Protein AF-A0A5M8SEX1-F1 (afdb_monomer_lite)

Secondary structure (DSSP, 8-state):
------------------------------HHHHHHHHHH--SHHHHHHHHHHHHHHHHHHHHHHHHHHHHHHHHHHS---TTPPSSPHHHHHHHHHHHHHHHHHHHHHHHHHHHHHHHHHHHHHHHT-

Foldseek 3Di:
DDDDDDDDPPDPDPPPDPPPPPPPVLPPDDPVRLVVLVVPPQALVSLQNQLVVLVVLLVVLQVQLVVLVVVLVVQVPDPDDPPDDDDDPNVVSVVSSVVSNVSSVVSNVSSVVSNVSSVVSVVVVVVVD

pLDDT: mean 80.97, std 20.18, range [33.62, 98.5]

Radius of gyration: 26.29 Å; chains: 1; bounding box: 52×73×68 Å

Structure (mmCIF, N/CA/C/O backbone):
data_AF-A0A5M8SEX1-F1
#
_entry.id   AF-A0A5M8SEX1-F1
#
loop_
_atom_site.group_PDB
_atom_site.id
_atom_site.type_symbol
_atom_site.label_atom_id
_atom_site.label_alt_id
_atom_site.label_comp_id
_atom_site.label_asym_id
_atom_site.label_entity_id
_atom_site.label_seq_id
_atom_site.pdbx_PDB_ins_code
_atom_site.Cartn_x
_atom_site.Cartn_y
_atom_site.Cartn_z
_atom_site.occupancy
_atom_site.B_iso_or_equiv
_atom_site.auth_seq_id
_atom_site.auth_comp_id
_atom_site.auth_asym_id
_atom_site.auth_atom_id
_atom_site.pdbx_PDB_model_num
ATOM 1 N N . MET A 1 1 ? -16.594 64.912 -43.829 1.00 44.91 1 MET A N 1
ATOM 2 C CA . MET A 1 1 ? -15.800 64.541 -42.640 1.00 44.91 1 MET A CA 1
ATOM 3 C C . MET A 1 1 ? -16.754 64.112 -41.540 1.00 44.91 1 MET A C 1
ATOM 5 O O . MET A 1 1 ? -17.359 64.980 -40.937 1.00 44.91 1 MET A O 1
ATOM 9 N N . THR A 1 2 ? -16.883 62.807 -41.308 1.00 40.28 2 THR A N 1
ATOM 10 C CA . THR A 1 2 ? -17.334 62.196 -40.045 1.00 40.28 2 THR A CA 1
ATOM 11 C C . THR A 1 2 ? -16.852 60.742 -40.071 1.00 40.28 2 THR A C 1
ATOM 13 O O . THR A 1 2 ? -17.318 59.932 -40.866 1.00 40.28 2 THR A O 1
ATOM 16 N N . PHE A 1 3 ? -15.830 60.443 -39.269 1.00 44.50 3 PHE A N 1
ATOM 17 C CA . PHE A 1 3 ? -15.301 59.096 -39.069 1.00 44.50 3 PHE A CA 1
ATOM 18 C C . PHE A 1 3 ? -16.220 58.359 -38.090 1.00 44.50 3 PHE A C 1
ATOM 20 O O . PHE A 1 3 ? -16.297 58.738 -36.924 1.00 44.50 3 PHE A O 1
ATOM 27 N N . ALA A 1 4 ? -16.913 57.317 -38.548 1.00 44.22 4 ALA A N 1
ATOM 28 C CA . ALA A 1 4 ? -17.634 56.406 -37.665 1.00 44.22 4 ALA A CA 1
ATOM 29 C C . ALA A 1 4 ? -16.683 55.276 -37.244 1.00 44.22 4 ALA A C 1
ATOM 31 O O . ALA A 1 4 ? -16.448 54.325 -37.987 1.00 44.22 4 ALA A O 1
ATOM 32 N N . ALA A 1 5 ? -16.089 55.427 -36.061 1.00 55.34 5 ALA A N 1
ATOM 33 C CA . ALA A 1 5 ? -15.294 54.400 -35.404 1.00 55.34 5 ALA A CA 1
ATOM 34 C C . AL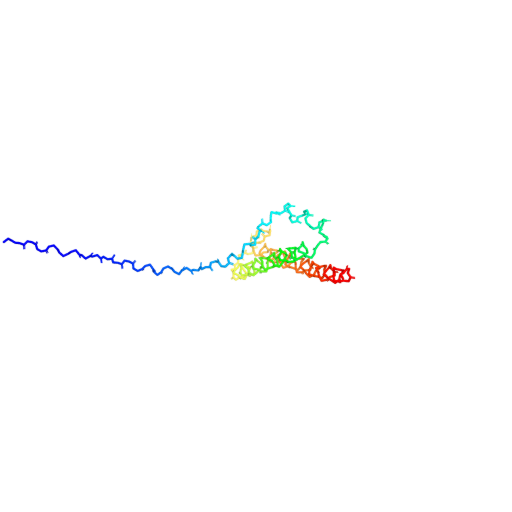A A 1 5 ? -16.214 53.264 -34.926 1.00 55.34 5 ALA A C 1
ATOM 36 O O . ALA A 1 5 ? -16.979 53.435 -33.978 1.00 55.34 5 ALA A O 1
ATOM 37 N N . LEU A 1 6 ? -16.148 52.109 -35.589 1.00 48.31 6 LEU A N 1
ATOM 38 C CA . LEU A 1 6 ? -16.853 50.899 -35.173 1.00 48.31 6 LEU A CA 1
ATOM 39 C C . LEU A 1 6 ? -15.950 50.095 -34.226 1.00 48.31 6 LEU A C 1
ATOM 41 O O . LEU A 1 6 ? -15.031 49.401 -34.654 1.00 48.31 6 LEU A O 1
ATOM 45 N N . LEU A 1 7 ? -16.202 50.229 -32.924 1.00 50.75 7 LEU A N 1
ATOM 46 C CA . LEU A 1 7 ? -15.587 49.425 -31.869 1.00 50.75 7 LEU A CA 1
ATOM 47 C C . LEU A 1 7 ? -16.156 48.000 -31.918 1.00 50.75 7 LEU A C 1
ATOM 49 O O . LEU A 1 7 ? -17.302 47.775 -31.537 1.00 50.75 7 LEU A O 1
ATOM 53 N N . ILE A 1 8 ? -15.356 47.032 -32.367 1.00 58.03 8 ILE A N 1
ATOM 54 C CA . ILE A 1 8 ? -15.683 45.607 -32.242 1.00 58.03 8 ILE A CA 1
ATOM 55 C C . ILE A 1 8 ? -15.153 45.137 -30.885 1.00 58.03 8 ILE A C 1
ATOM 57 O O . ILE A 1 8 ? -13.973 44.827 -30.727 1.00 58.03 8 ILE A O 1
ATOM 61 N N . THR A 1 9 ? -16.023 45.113 -29.877 1.00 57.44 9 THR A N 1
ATOM 62 C CA . THR A 1 9 ? -15.753 44.453 -28.595 1.00 57.44 9 THR A CA 1
ATOM 63 C C . THR A 1 9 ? -15.824 42.943 -28.785 1.00 57.44 9 THR A C 1
ATOM 65 O O . THR A 1 9 ? -16.907 42.372 -28.904 1.00 57.44 9 THR A O 1
ATOM 68 N N . LEU A 1 10 ? -14.660 42.296 -28.823 1.00 49.88 10 LEU A N 1
ATOM 69 C CA . LEU A 1 10 ? -14.537 40.844 -28.817 1.00 49.88 10 LEU A CA 1
ATOM 70 C C . LEU A 1 10 ? -14.808 40.330 -27.396 1.00 49.88 10 LEU A C 1
ATOM 72 O O . LEU A 1 10 ? -13.939 40.366 -26.528 1.00 49.88 10 LEU A O 1
ATOM 76 N N . SER A 1 11 ? -16.036 39.884 -27.142 1.00 54.72 11 SER A N 1
ATOM 77 C CA . SER A 1 11 ? -16.380 39.152 -25.925 1.00 54.72 11 SER A CA 1
ATOM 78 C C . SER A 1 11 ? -15.813 37.738 -26.031 1.00 54.72 11 SER A C 1
ATOM 80 O O . SER A 1 11 ? -16.406 36.866 -26.662 1.00 54.72 11 SER A O 1
ATOM 82 N N . SER A 1 12 ? -14.647 37.498 -25.437 1.00 49.94 12 SER A N 1
ATOM 83 C CA . SER A 1 12 ? -14.129 36.149 -25.230 1.00 49.94 12 SER A CA 1
ATOM 84 C C . SER A 1 12 ? -15.012 35.441 -24.204 1.00 49.94 12 SER A C 1
ATOM 86 O O . SER A 1 12 ? -14.881 35.622 -22.995 1.00 49.94 12 SER A O 1
ATOM 88 N N . THR A 1 13 ? -15.946 34.631 -24.702 1.00 56.66 13 THR A N 1
ATOM 89 C CA . THR A 1 13 ? -16.647 33.622 -23.913 1.00 56.66 13 THR A CA 1
ATOM 90 C C . THR A 1 13 ? -15.601 32.688 -23.318 1.00 56.66 13 THR A C 1
ATOM 92 O O . THR A 1 13 ? -14.996 31.874 -24.016 1.00 56.66 13 THR A O 1
ATOM 95 N N . ALA A 1 14 ? -15.367 32.831 -22.016 1.00 48.09 14 ALA A N 1
ATOM 96 C CA . ALA A 1 14 ? -14.606 31.883 -21.228 1.00 48.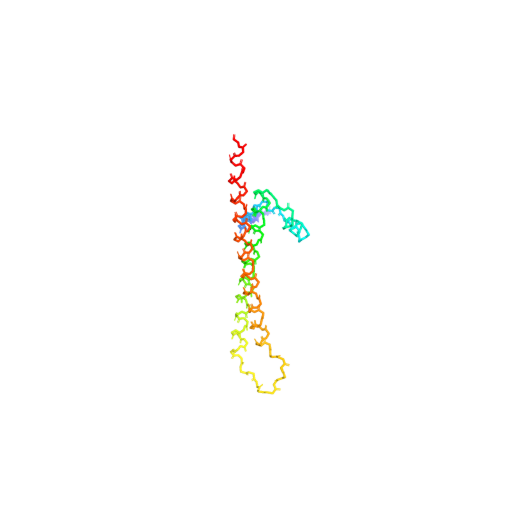09 14 ALA A CA 1
ATOM 97 C C . ALA A 1 14 ? -15.349 30.539 -21.228 1.00 48.09 14 ALA A C 1
ATOM 99 O O . ALA A 1 14 ? -16.230 30.299 -20.410 1.00 48.09 14 ALA A O 1
ATOM 100 N N . CYS A 1 15 ? -14.998 29.662 -22.166 1.00 47.25 15 CYS A N 1
ATOM 101 C CA . CYS A 1 15 ? -15.303 28.239 -22.098 1.00 47.25 15 CYS A CA 1
ATOM 102 C C . CYS A 1 15 ? -14.037 27.510 -21.636 1.00 47.25 15 CYS A C 1
ATOM 104 O O . CYS A 1 15 ? -13.430 26.734 -22.365 1.00 47.25 15 CYS A O 1
ATOM 106 N N . GLY A 1 16 ? -13.593 27.836 -20.424 1.00 37.88 16 GLY A N 1
ATOM 107 C CA . GLY A 1 16 ? -12.679 26.994 -19.668 1.00 37.88 16 GLY A CA 1
ATOM 108 C C . GLY A 1 16 ? -13.538 26.188 -18.717 1.00 37.88 16 GLY A C 1
ATOM 109 O O . GLY A 1 16 ? -14.141 26.763 -17.814 1.00 37.88 16 GLY A O 1
ATOM 110 N N . ALA A 1 17 ? -13.655 24.887 -18.970 1.00 41.56 17 ALA A N 1
ATOM 111 C CA . ALA A 1 17 ? -14.322 23.957 -18.083 1.00 41.56 17 ALA A CA 1
ATOM 112 C C . ALA A 1 17 ? -13.818 24.182 -16.653 1.00 41.56 17 ALA A C 1
ATOM 114 O O . ALA A 1 17 ? -12.653 23.943 -16.341 1.00 41.56 17 ALA A O 1
ATOM 115 N N . ALA A 1 18 ? -14.708 24.652 -15.782 1.00 41.22 18 ALA A N 1
ATOM 116 C CA . ALA A 1 18 ? -14.550 24.441 -14.362 1.00 41.22 18 ALA A CA 1
ATOM 117 C C . ALA A 1 18 ? -14.716 22.935 -14.137 1.00 41.22 18 ALA A C 1
ATOM 119 O O . ALA A 1 18 ? -15.797 22.459 -13.788 1.00 41.22 18 ALA A O 1
ATOM 120 N N . GLU A 1 19 ? -13.646 22.168 -14.348 1.00 40.47 19 GLU A N 1
ATOM 121 C CA . GLU A 1 19 ? -13.460 20.962 -13.563 1.00 40.47 19 GLU A CA 1
ATOM 122 C C . GLU A 1 19 ? -13.387 21.456 -12.123 1.00 40.47 19 GLU A C 1
ATOM 124 O O . GLU A 1 19 ? -12.351 21.896 -11.624 1.00 40.47 19 GLU A O 1
ATOM 129 N N . LYS A 1 20 ? -14.545 21.446 -11.454 1.00 33.62 20 LYS A N 1
ATOM 130 C CA . LYS A 1 20 ? -14.565 21.276 -10.015 1.00 33.62 20 LYS A CA 1
ATOM 131 C C . LYS A 1 20 ? -13.738 20.022 -9.782 1.00 33.62 20 LYS A C 1
ATOM 133 O O . LYS A 1 20 ? -14.256 18.913 -9.883 1.00 33.62 20 LYS A O 1
ATOM 138 N N . ALA A 1 21 ? -12.461 20.203 -9.463 1.00 41.72 21 ALA A N 1
ATOM 139 C CA . ALA A 1 21 ? -11.798 19.297 -8.567 1.00 41.72 21 ALA A CA 1
ATOM 140 C C . ALA A 1 21 ? -12.760 19.200 -7.385 1.00 41.72 21 ALA A C 1
ATOM 142 O O . ALA A 1 21 ? -12.883 20.129 -6.585 1.00 41.72 21 ALA A O 1
ATOM 143 N N . SER A 1 22 ? -13.517 18.105 -7.320 1.00 38.22 22 SER A N 1
ATOM 144 C CA . SER A 1 22 ? -14.110 17.653 -6.078 1.00 38.22 22 SER A CA 1
ATOM 145 C C . SER A 1 22 ? -12.934 17.216 -5.208 1.00 38.22 22 SER A C 1
ATOM 147 O O . SER A 1 22 ? -12.715 16.034 -4.954 1.00 38.22 22 SER A O 1
ATOM 149 N N . GLY A 1 23 ? -12.115 18.188 -4.811 1.00 37.00 23 GLY A N 1
ATOM 150 C CA . GLY A 1 23 ? -11.335 18.096 -3.610 1.00 37.00 23 GLY A CA 1
ATOM 151 C C . GLY A 1 23 ? -12.368 18.081 -2.504 1.00 37.00 23 GLY A C 1
ATOM 152 O O . GLY A 1 23 ? -12.698 19.116 -1.933 1.00 37.00 23 GLY A O 1
ATOM 153 N N . ASP A 1 24 ? -12.908 16.890 -2.238 1.00 42.31 24 ASP A N 1
ATOM 154 C CA . ASP A 1 24 ? -13.123 16.479 -0.860 1.00 42.31 24 ASP A CA 1
ATOM 155 C C . ASP A 1 24 ? -11.947 17.076 -0.072 1.00 42.31 24 ASP A C 1
ATOM 157 O O . ASP A 1 24 ? -10.806 16.882 -0.519 1.00 42.31 24 ASP A O 1
ATOM 161 N N . PRO A 1 25 ? -12.166 17.895 0.973 1.00 43.66 25 PRO A N 1
ATOM 162 C CA . PRO A 1 25 ? -11.090 18.391 1.816 1.00 43.66 25 PRO A CA 1
ATOM 163 C C . PRO A 1 25 ? -10.507 17.197 2.583 1.00 43.66 25 PRO A C 1
ATOM 165 O O . PRO A 1 25 ? -10.591 17.104 3.805 1.00 43.66 25 PRO A O 1
ATOM 168 N N . ARG A 1 26 ? -9.924 16.244 1.849 1.00 55.28 26 ARG A N 1
ATOM 169 C CA . ARG A 1 26 ? -9.112 15.163 2.353 1.00 55.28 26 ARG A CA 1
ATOM 170 C C . ARG A 1 26 ? -7.926 15.869 2.943 1.00 55.28 26 ARG A C 1
ATOM 172 O O . ARG A 1 26 ? -7.050 16.340 2.225 1.00 55.28 26 ARG A O 1
ATOM 179 N N . VAL A 1 27 ? -7.970 15.996 4.261 1.00 62.97 27 VAL A N 1
ATOM 180 C CA . VAL A 1 27 ? -6.850 16.419 5.082 1.00 62.97 27 VAL A CA 1
ATOM 181 C C . VAL A 1 27 ? -5.624 15.680 4.555 1.00 62.97 27 VAL A C 1
ATOM 183 O O . VAL A 1 27 ? -5.542 14.454 4.645 1.00 62.97 27 VAL A O 1
ATOM 186 N N . GLU A 1 28 ? -4.712 16.408 3.913 1.00 71.88 28 GLU A N 1
ATOM 187 C CA . GLU A 1 28 ? -3.484 15.812 3.414 1.00 71.88 28 GLU A CA 1
ATOM 188 C C . GLU A 1 28 ? -2.608 15.492 4.621 1.00 71.88 28 GLU A C 1
ATOM 190 O O . GLU A 1 28 ? -1.984 16.359 5.233 1.00 71.88 28 GLU A O 1
ATOM 195 N N . TYR A 1 29 ? -2.603 14.220 5.010 1.00 82.94 29 TYR A N 1
ATOM 196 C CA . TYR A 1 29 ? -1.749 13.751 6.086 1.00 82.94 29 TYR A CA 1
ATOM 197 C C . TYR A 1 29 ? -0.324 13.577 5.568 1.00 82.94 29 TYR A C 1
ATOM 199 O O . TYR A 1 29 ? -0.053 12.817 4.636 1.00 82.94 29 TYR A O 1
ATOM 207 N N . SER A 1 30 ? 0.619 14.234 6.233 1.00 90.00 30 SER A N 1
ATOM 208 C CA . SER A 1 30 ? 2.042 13.992 6.026 1.00 90.00 30 SER A CA 1
ATOM 209 C C . SER A 1 30 ? 2.414 12.542 6.355 1.00 90.00 30 SER A C 1
ATOM 211 O O . SER A 1 30 ? 1.782 11.867 7.174 1.00 90.00 30 SER A O 1
ATOM 213 N N . SER A 1 31 ? 3.526 12.070 5.787 1.00 86.69 31 SER A N 1
ATOM 214 C CA . SER A 1 31 ? 4.050 10.730 6.085 1.00 86.69 31 SER A CA 1
ATOM 215 C C . SER A 1 31 ? 4.308 10.506 7.582 1.00 86.69 31 SER A C 1
ATOM 217 O O . SER A 1 31 ? 4.124 9.398 8.086 1.00 86.69 31 SER A O 1
ATOM 219 N N . ALA A 1 32 ? 4.702 11.552 8.314 1.00 93.12 32 ALA A N 1
ATOM 220 C CA . ALA A 1 32 ? 4.910 11.486 9.754 1.00 93.12 32 ALA A CA 1
ATOM 221 C C . ALA A 1 32 ? 3.592 11.280 10.515 1.00 93.12 32 ALA A C 1
ATOM 223 O O . ALA A 1 32 ? 3.544 10.447 11.421 1.00 93.12 32 ALA A O 1
ATOM 224 N N . GLN A 1 33 ? 2.526 11.981 10.115 1.00 93.50 33 GLN A N 1
ATOM 225 C CA . GLN A 1 33 ? 1.196 11.830 10.709 1.00 93.50 33 GLN A CA 1
ATOM 226 C C . GLN A 1 33 ? 0.625 10.437 10.458 1.00 93.50 33 GLN A C 1
ATOM 228 O O . GLN A 1 33 ? 0.159 9.811 11.404 1.00 93.50 33 GLN A O 1
ATOM 233 N N . ILE A 1 34 ? 0.742 9.909 9.235 1.00 94.75 34 ILE A N 1
ATOM 234 C CA . ILE A 1 34 ? 0.316 8.535 8.936 1.00 94.75 34 ILE A CA 1
ATOM 235 C C . ILE A 1 34 ? 1.100 7.527 9.779 1.00 94.75 34 ILE A C 1
ATOM 237 O O . ILE A 1 34 ? 0.497 6.683 10.430 1.00 94.75 34 ILE A O 1
ATOM 241 N N . ARG A 1 35 ? 2.435 7.638 9.857 1.00 94.69 35 ARG A N 1
ATOM 242 C CA . ARG A 1 35 ? 3.251 6.735 10.695 1.00 94.69 35 ARG A CA 1
ATOM 243 C C . ARG A 1 35 ? 2.849 6.773 12.165 1.00 94.69 35 ARG A C 1
ATOM 245 O O . ARG A 1 35 ? 2.887 5.741 12.828 1.00 94.69 35 ARG A O 1
ATOM 252 N N . LYS A 1 36 ? 2.523 7.957 12.681 1.00 95.56 36 LYS A N 1
ATOM 253 C CA . LYS A 1 36 ? 2.020 8.113 14.047 1.00 95.56 36 LYS A CA 1
ATOM 254 C C . LYS A 1 36 ? 0.665 7.420 14.198 1.00 95.56 36 LYS A C 1
ATOM 256 O O . LYS A 1 36 ? 0.505 6.597 15.090 1.00 95.56 36 LYS A O 1
ATOM 261 N N . MET A 1 37 ? -0.255 7.677 13.272 1.00 95.19 37 MET A N 1
ATOM 262 C CA . MET A 1 37 ? -1.592 7.091 13.264 1.00 95.19 37 MET A CA 1
ATOM 263 C C . MET A 1 37 ? -1.560 5.562 13.186 1.00 95.19 37 MET A C 1
ATOM 265 O O . MET A 1 37 ? -2.260 4.922 13.948 1.00 95.19 37 MET A O 1
ATOM 269 N N . VAL A 1 38 ? -0.688 4.962 12.371 1.00 94.50 38 VAL A N 1
ATOM 270 C CA . VAL A 1 38 ? -0.529 3.494 12.305 1.00 94.50 38 VAL A CA 1
ATOM 271 C C . VAL A 1 38 ? -0.219 2.875 13.675 1.00 94.50 38 VAL A C 1
ATOM 273 O O . VAL A 1 38 ? -0.641 1.756 13.943 1.00 94.50 38 VAL A O 1
ATOM 276 N N . ARG A 1 39 ? 0.507 3.583 14.550 1.00 95.25 39 ARG A N 1
ATOM 277 C CA . ARG A 1 39 ? 0.871 3.077 15.883 1.00 95.25 39 ARG A CA 1
ATOM 278 C C . ARG A 1 39 ? -0.175 3.359 16.955 1.00 95.25 39 ARG A C 1
ATOM 280 O O . ARG A 1 39 ? -0.286 2.589 17.897 1.00 95.25 39 ARG A O 1
ATOM 287 N N . GLU A 1 40 ? -0.869 4.484 16.839 1.00 95.06 40 GLU A N 1
ATOM 288 C CA . GLU A 1 40 ? -1.714 5.036 17.907 1.00 95.06 40 GLU A CA 1
ATOM 289 C C . GLU A 1 40 ? -3.215 4.970 17.580 1.00 95.06 40 GLU A C 1
ATOM 291 O O . GLU A 1 40 ? -4.036 5.423 18.376 1.00 95.06 40 GLU A O 1
ATOM 296 N N . ALA A 1 41 ? -3.591 4.465 16.400 1.00 93.25 41 ALA A N 1
ATOM 297 C CA . ALA A 1 41 ? -4.980 4.432 15.969 1.00 93.25 41 ALA A CA 1
ATOM 298 C C . ALA A 1 41 ? -5.808 3.499 16.852 1.00 93.25 41 ALA A C 1
ATOM 300 O O . ALA A 1 41 ? -5.522 2.305 16.938 1.00 93.25 41 ALA A O 1
ATOM 301 N N . HIS A 1 42 ? -6.868 4.049 17.442 1.00 92.19 42 HIS A N 1
ATOM 302 C CA . HIS A 1 42 ? -7.841 3.320 18.260 1.00 92.19 42 HIS A CA 1
ATOM 303 C C . HIS A 1 42 ? -9.283 3.799 18.044 1.00 92.19 42 HIS A C 1
ATOM 305 O O . HIS A 1 42 ? -10.193 3.363 18.746 1.00 92.19 42 HIS A O 1
ATOM 311 N N . THR A 1 43 ? -9.513 4.701 17.087 1.00 94.19 43 THR A N 1
ATOM 312 C CA . THR A 1 43 ? -10.851 5.198 16.753 1.00 94.19 43 THR A CA 1
ATOM 313 C C . THR A 1 43 ? -11.250 4.796 15.340 1.00 94.19 43 THR A C 1
ATOM 315 O O . THR A 1 43 ? -10.400 4.659 14.459 1.00 94.19 43 THR A O 1
ATOM 318 N N . VAL A 1 44 ? -12.561 4.664 15.108 1.00 95.31 44 VAL A N 1
ATOM 319 C CA . VAL A 1 44 ? -13.127 4.368 13.780 1.00 95.31 44 VAL A CA 1
ATOM 320 C C . VAL A 1 44 ? -12.582 5.341 12.736 1.00 95.31 44 VAL A C 1
ATOM 322 O O . VAL A 1 44 ? -12.048 4.918 11.719 1.00 95.31 44 VAL A O 1
ATOM 325 N N . GLN A 1 45 ? -12.616 6.644 13.035 1.00 94.00 45 GLN A N 1
ATOM 326 C CA . GLN A 1 45 ? -12.147 7.685 12.122 1.00 94.00 45 GLN A CA 1
ATOM 327 C C . GLN A 1 45 ? -10.662 7.531 11.761 1.00 94.00 45 GLN A C 1
ATOM 329 O O . GLN A 1 45 ? -10.298 7.707 10.602 1.00 94.00 45 GLN A O 1
ATOM 334 N N . GLN A 1 46 ? -9.801 7.189 12.725 1.00 95.00 46 GLN A N 1
ATOM 335 C CA . GLN A 1 46 ? -8.373 6.981 12.461 1.00 95.00 46 GLN A CA 1
ATOM 336 C C . GLN A 1 46 ? -8.143 5.772 11.546 1.00 95.00 46 GLN A C 1
ATOM 338 O O . GLN A 1 46 ? -7.353 5.857 10.608 1.00 95.00 46 GLN A O 1
ATOM 343 N N . TYR A 1 47 ? -8.863 4.669 11.763 1.00 97.00 47 TYR A N 1
ATOM 344 C CA . TYR A 1 47 ? -8.769 3.498 10.890 1.00 97.00 47 TYR A CA 1
ATOM 345 C C . TYR A 1 47 ? -9.329 3.757 9.488 1.00 97.00 47 TYR A C 1
ATOM 347 O O . TYR A 1 47 ? -8.721 3.332 8.506 1.00 97.00 47 TYR A O 1
ATOM 355 N N . THR A 1 48 ? -10.420 4.518 9.365 1.00 95.62 48 THR A N 1
ATOM 356 C CA . THR A 1 48 ? -10.948 4.947 8.061 1.00 95.62 48 THR A CA 1
ATOM 357 C C . THR A 1 48 ? -9.925 5.787 7.297 1.00 95.62 48 THR A C 1
ATOM 359 O O . THR A 1 48 ? -9.676 5.521 6.124 1.00 95.62 48 THR A O 1
ATOM 362 N N . VAL A 1 49 ? -9.258 6.735 7.965 1.00 95.44 49 VAL A N 1
ATOM 363 C CA . VAL A 1 49 ? -8.195 7.548 7.349 1.00 95.44 49 VAL A CA 1
ATOM 364 C C . VAL A 1 49 ? -7.034 6.678 6.856 1.00 95.44 49 VAL A C 1
ATOM 366 O O . VAL A 1 49 ? -6.529 6.897 5.752 1.00 95.44 49 VAL A O 1
ATOM 369 N N . LEU A 1 50 ? -6.613 5.676 7.635 1.00 96.31 50 LEU A N 1
ATOM 370 C CA . LEU A 1 50 ? -5.575 4.733 7.208 1.00 96.31 50 LEU A CA 1
ATOM 371 C C . LEU A 1 50 ? -6.020 3.913 5.990 1.00 96.31 50 LEU A C 1
ATOM 373 O O . LEU A 1 50 ? -5.256 3.792 5.031 1.00 96.31 50 LEU A O 1
ATOM 377 N N . ALA A 1 51 ? -7.257 3.411 5.982 1.00 96.62 51 ALA A N 1
ATOM 378 C CA . ALA A 1 51 ? -7.807 2.681 4.843 1.00 96.62 51 ALA A CA 1
ATOM 379 C C . ALA A 1 51 ? -7.817 3.545 3.570 1.00 96.62 51 ALA A C 1
ATOM 381 O O . ALA A 1 51 ? -7.342 3.112 2.519 1.00 96.62 51 ALA A O 1
ATOM 382 N N . ASP A 1 52 ? -8.269 4.796 3.672 1.00 95.19 52 ASP A N 1
ATOM 383 C CA . ASP A 1 52 ? -8.256 5.760 2.571 1.00 95.19 52 ASP A CA 1
ATOM 384 C C . ASP A 1 52 ? -6.840 6.042 2.051 1.00 95.19 52 ASP A C 1
ATOM 386 O O . ASP A 1 52 ? -6.603 6.049 0.836 1.00 95.19 52 ASP A O 1
ATOM 390 N N . TYR A 1 53 ? -5.884 6.247 2.961 1.00 95.69 53 TYR A N 1
ATOM 391 C CA . TYR A 1 53 ? -4.481 6.472 2.618 1.00 95.69 53 TYR A CA 1
ATOM 392 C C . TYR A 1 53 ? -3.905 5.300 1.813 1.00 95.69 53 TYR A C 1
ATOM 394 O O . TYR A 1 53 ? -3.290 5.495 0.756 1.00 95.69 53 TYR A O 1
ATOM 402 N N . TYR A 1 54 ? -4.128 4.072 2.280 1.00 96.69 54 TYR A N 1
ATOM 403 C CA . TYR A 1 54 ? -3.629 2.880 1.606 1.00 96.69 54 TYR A CA 1
ATOM 404 C C . TYR A 1 54 ? -4.357 2.599 0.288 1.00 96.69 54 TYR A C 1
ATOM 406 O O . TYR A 1 54 ? -3.704 2.210 -0.680 1.00 96.69 54 TYR A O 1
ATOM 414 N N . ALA A 1 55 ? -5.648 2.923 0.178 1.00 97.12 55 ALA A N 1
ATOM 415 C CA . ALA A 1 55 ? -6.381 2.842 -1.085 1.00 97.12 55 ALA A CA 1
ATOM 416 C C . ALA A 1 55 ? -5.794 3.782 -2.158 1.00 97.12 55 ALA A C 1
ATOM 418 O O . ALA A 1 55 ? -5.652 3.401 -3.323 1.00 97.12 55 ALA A O 1
ATOM 419 N N . ILE A 1 56 ? -5.407 5.006 -1.775 1.00 95.56 56 ILE A N 1
ATOM 420 C CA . ILE A 1 56 ? -4.720 5.945 -2.677 1.00 95.56 56 ILE A CA 1
ATOM 421 C C . ILE A 1 56 ? -3.357 5.383 -3.098 1.00 95.56 56 ILE A C 1
ATOM 423 O O . ILE A 1 56 ? -3.019 5.407 -4.284 1.00 95.56 56 ILE A O 1
ATOM 427 N N . ARG A 1 57 ? -2.579 4.846 -2.150 1.00 95.62 57 ARG A N 1
ATOM 428 C CA . ARG A 1 57 ? -1.257 4.257 -2.423 1.00 95.62 57 ARG A CA 1
ATOM 429 C C . ARG A 1 57 ? -1.348 3.054 -3.354 1.00 95.62 57 ARG A C 1
ATOM 431 O O . ARG A 1 57 ? -0.565 2.987 -4.297 1.00 95.62 57 ARG A O 1
ATOM 438 N N . HIS A 1 58 ? -2.315 2.167 -3.136 1.00 97.62 58 HIS A N 1
ATOM 439 C CA . HIS A 1 58 ? -2.592 1.027 -4.003 1.00 97.62 58 HIS A CA 1
ATOM 440 C C . HIS A 1 58 ? -2.828 1.490 -5.448 1.00 97.62 58 HIS A C 1
ATOM 442 O O . HIS A 1 58 ? -2.093 1.082 -6.348 1.00 97.62 58 HIS A O 1
ATOM 448 N N . ARG A 1 59 ? -3.764 2.424 -5.670 1.00 98.19 59 ARG A N 1
ATOM 449 C CA . ARG A 1 59 ? -4.044 2.972 -7.012 1.00 98.19 59 ARG A CA 1
ATOM 450 C C . ARG A 1 59 ? -2.819 3.627 -7.646 1.00 98.19 59 ARG A C 1
ATOM 452 O O . ARG A 1 59 ? -2.542 3.407 -8.823 1.00 98.19 59 ARG A O 1
ATOM 459 N N . MET A 1 60 ? -2.071 4.412 -6.870 1.00 97.81 60 MET A N 1
ATOM 460 C CA . MET A 1 60 ? -0.852 5.066 -7.345 1.00 97.81 60 MET A CA 1
ATOM 461 C C . MET A 1 60 ? 0.189 4.037 -7.807 1.00 97.81 60 MET A C 1
ATOM 463 O O . MET A 1 60 ? 0.784 4.219 -8.865 1.00 97.81 60 MET A O 1
ATOM 467 N N . PHE A 1 61 ? 0.412 2.967 -7.043 1.00 98.38 61 PHE A N 1
ATOM 468 C CA . PHE A 1 61 ? 1.367 1.925 -7.417 1.00 98.38 61 PHE A CA 1
ATOM 469 C C . PHE A 1 61 ? 0.901 1.099 -8.614 1.00 98.38 61 PHE A C 1
ATOM 471 O O . PHE A 1 61 ? 1.707 0.868 -9.506 1.00 98.38 61 PHE A O 1
ATOM 478 N N . LYS A 1 62 ? -0.390 0.755 -8.710 1.00 98.44 62 LYS A N 1
ATOM 479 C CA . LYS A 1 62 ? -0.937 0.086 -9.905 1.00 98.44 62 LYS A CA 1
ATOM 480 C C . LYS A 1 62 ? -0.750 0.920 -11.168 1.00 98.44 62 LYS A C 1
ATOM 482 O O . LYS A 1 62 ? -0.392 0.375 -12.206 1.00 98.44 62 LYS A O 1
ATOM 487 N N . ARG A 1 63 ? -0.936 2.242 -11.081 1.00 98.12 63 ARG A N 1
ATOM 488 C CA . ARG A 1 63 ? -0.659 3.143 -12.207 1.00 98.12 63 ARG A CA 1
ATOM 489 C C . ARG A 1 63 ? 0.818 3.104 -12.608 1.00 98.12 63 ARG A C 1
ATOM 491 O O . ARG A 1 63 ? 1.109 2.925 -13.782 1.00 98.12 63 ARG A O 1
ATOM 498 N N . LYS A 1 64 ? 1.736 3.197 -11.641 1.00 97.19 64 LYS A N 1
ATOM 499 C CA . LYS A 1 64 ? 3.181 3.116 -11.911 1.00 97.19 64 LYS A CA 1
ATOM 500 C C . LYS A 1 64 ? 3.600 1.768 -12.499 1.00 97.19 64 LYS A C 1
ATOM 502 O O . LYS A 1 64 ? 4.407 1.733 -13.414 1.00 97.19 64 LYS A O 1
ATOM 507 N N . ALA A 1 65 ? 3.035 0.664 -12.013 1.00 97.12 65 ALA A N 1
ATOM 508 C CA . ALA A 1 65 ? 3.278 -0.655 -12.590 1.00 97.12 65 ALA A CA 1
ATOM 509 C C . ALA A 1 65 ? 2.840 -0.704 -14.064 1.00 97.12 65 ALA A C 1
ATOM 511 O O . ALA A 1 65 ? 3.602 -1.153 -14.916 1.00 97.12 65 ALA A O 1
ATOM 512 N N . ALA A 1 66 ? 1.654 -0.177 -14.383 1.00 96.75 66 ALA A N 1
ATOM 513 C CA . ALA A 1 66 ? 1.170 -0.111 -15.761 1.00 96.75 66 ALA A CA 1
ATOM 514 C C . ALA A 1 66 ? 2.071 0.750 -16.671 1.00 96.75 66 ALA A C 1
ATOM 516 O O . ALA A 1 66 ? 2.345 0.353 -17.802 1.00 96.75 66 ALA A O 1
ATOM 517 N N . GLU A 1 67 ? 2.564 1.890 -16.174 1.00 95.81 67 GLU A N 1
ATOM 518 C CA . GLU A 1 67 ? 3.527 2.748 -16.884 1.00 95.81 67 GLU A CA 1
ATOM 519 C C . GLU A 1 67 ? 4.834 1.994 -17.192 1.00 95.81 67 GLU A C 1
ATOM 521 O O . GLU A 1 67 ? 5.292 1.981 -18.335 1.00 95.81 67 GLU A O 1
ATOM 526 N N . GLU A 1 68 ? 5.407 1.295 -16.210 1.00 94.38 68 GLU A N 1
ATOM 527 C CA . GLU A 1 68 ? 6.643 0.520 -16.399 1.00 94.38 68 GLU A CA 1
ATOM 528 C C . GLU A 1 68 ? 6.450 -0.682 -17.329 1.00 94.38 68 GLU A C 1
ATOM 530 O O . GLU A 1 68 ? 7.341 -1.005 -18.114 1.00 94.38 68 GLU A O 1
ATOM 535 N N . MET A 1 69 ? 5.277 -1.323 -17.303 1.00 91.56 69 MET A N 1
ATOM 536 C CA . MET A 1 69 ? 4.955 -2.407 -18.235 1.00 91.56 69 MET A CA 1
ATOM 537 C C . MET A 1 69 ? 4.887 -1.903 -19.683 1.00 91.56 69 MET A C 1
ATOM 539 O O . MET A 1 69 ? 5.356 -2.584 -20.597 1.00 91.56 69 MET A O 1
ATOM 543 N N . HIS A 1 70 ? 4.355 -0.697 -19.901 1.00 91.81 70 HIS A N 1
ATOM 544 C CA . HIS A 1 70 ? 4.367 -0.056 -21.215 1.00 91.81 70 HIS A CA 1
ATOM 545 C C . HIS A 1 70 ? 5.803 0.210 -21.691 1.00 91.81 70 HIS A C 1
ATOM 547 O O . HIS A 1 70 ? 6.176 -0.201 -22.788 1.00 91.81 70 HIS A O 1
ATOM 553 N N . ILE A 1 71 ? 6.640 0.809 -20.835 1.00 89.00 71 ILE A N 1
ATOM 554 C CA . ILE A 1 71 ? 8.061 1.064 -21.129 1.00 89.00 71 ILE A CA 1
ATOM 555 C C . ILE A 1 71 ? 8.806 -0.245 -21.419 1.00 89.00 71 ILE A C 1
ATOM 557 O O . ILE A 1 71 ? 9.645 -0.309 -22.321 1.00 89.00 71 ILE A O 1
ATOM 561 N N . TRP A 1 72 ? 8.519 -1.302 -20.659 1.00 86.81 72 TRP A N 1
ATOM 562 C CA . TRP A 1 72 ? 9.101 -2.619 -20.882 1.00 86.81 72 TRP A CA 1
ATOM 563 C C . TRP A 1 72 ? 8.749 -3.159 -22.270 1.00 86.81 72 TRP A C 1
ATOM 565 O O . TRP A 1 72 ? 9.648 -3.594 -22.989 1.00 86.81 72 TRP A O 1
ATOM 575 N N . ALA A 1 73 ? 7.477 -3.081 -22.671 1.00 87.38 73 ALA A N 1
ATOM 576 C CA . ALA A 1 73 ? 7.024 -3.526 -23.985 1.00 87.38 73 ALA A CA 1
ATOM 577 C C . ALA A 1 73 ? 7.705 -2.748 -25.126 1.00 87.38 73 ALA A C 1
ATOM 579 O O . ALA A 1 73 ? 8.192 -3.364 -26.075 1.00 87.38 73 ALA A O 1
ATOM 580 N N . GLU A 1 74 ? 7.815 -1.421 -25.002 1.00 86.75 74 GLU A N 1
ATOM 581 C CA . GLU A 1 74 ? 8.529 -0.575 -25.969 1.00 86.75 74 GLU A CA 1
ATOM 582 C C . GLU A 1 74 ? 10.004 -0.973 -26.090 1.00 86.75 74 GLU A C 1
ATOM 584 O O . GLU A 1 74 ? 10.514 -1.185 -27.190 1.00 86.75 74 GLU A O 1
ATOM 589 N N . ARG A 1 75 ? 10.698 -1.127 -24.956 1.00 82.56 75 ARG A N 1
ATOM 590 C CA . ARG A 1 75 ? 12.125 -1.485 -24.928 1.00 82.56 75 ARG A CA 1
ATOM 591 C C . ARG A 1 75 ? 12.386 -2.902 -25.420 1.00 82.56 75 ARG A C 1
ATOM 593 O O . ARG A 1 75 ? 13.440 -3.151 -25.990 1.00 82.56 75 ARG A O 1
ATOM 600 N N . ASN A 1 76 ? 11.448 -3.820 -25.206 1.00 79.38 76 ASN A N 1
ATOM 601 C CA . ASN A 1 76 ? 11.557 -5.200 -25.669 1.00 79.38 76 ASN A CA 1
ATOM 602 C C . ASN A 1 76 ? 11.324 -5.333 -27.184 1.00 79.38 76 ASN A C 1
ATOM 604 O O . ASN A 1 76 ? 11.805 -6.286 -27.791 1.00 79.38 76 ASN A O 1
ATOM 608 N N . ALA A 1 77 ? 10.610 -4.386 -27.802 1.00 77.88 77 ALA A N 1
ATOM 609 C CA . ALA A 1 77 ? 10.411 -4.343 -29.250 1.00 77.88 77 ALA A CA 1
ATOM 610 C C . ALA A 1 77 ? 11.650 -3.840 -30.018 1.00 77.88 77 ALA A C 1
ATOM 612 O O . ALA A 1 77 ? 11.779 -4.095 -31.216 1.00 77.88 77 ALA A O 1
ATOM 613 N N . VAL A 1 78 ? 12.573 -3.139 -29.350 1.00 75.62 78 VAL A N 1
ATOM 614 C CA . VAL A 1 78 ? 13.820 -2.665 -29.960 1.00 75.62 78 VAL A CA 1
ATOM 615 C C . VAL A 1 78 ? 14.832 -3.813 -30.012 1.00 75.62 78 VAL A C 1
ATOM 617 O O . VAL A 1 78 ? 15.249 -4.344 -28.985 1.00 75.62 78 VAL A O 1
ATOM 620 N N . ILE A 1 79 ? 15.256 -4.191 -31.222 1.00 64.31 79 ILE A N 1
ATOM 621 C CA . ILE A 1 79 ? 16.329 -5.174 -31.426 1.00 64.31 79 ILE A CA 1
ATOM 622 C C . ILE A 1 79 ? 17.664 -4.506 -31.086 1.00 64.31 79 ILE A C 1
ATOM 624 O O . ILE A 1 79 ? 18.279 -3.847 -31.924 1.00 64.31 79 ILE A O 1
ATOM 628 N N . THR A 1 80 ? 18.113 -4.662 -29.84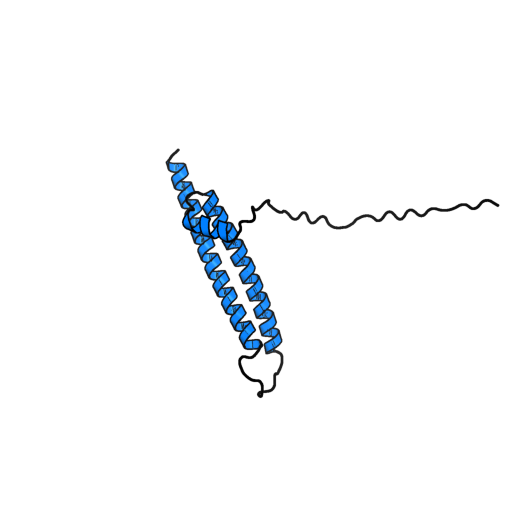5 1.00 63.16 80 THR A N 1
ATOM 629 C CA . THR A 1 80 ? 19.425 -4.179 -29.406 1.00 63.16 80 THR A CA 1
ATOM 630 C C . THR A 1 80 ? 20.510 -5.209 -29.753 1.00 63.16 80 THR A C 1
ATOM 632 O O . THR A 1 80 ? 20.325 -6.399 -29.475 1.00 63.16 80 THR A O 1
ATOM 635 N N . PRO A 1 81 ? 21.643 -4.810 -30.362 1.00 65.75 81 PRO A N 1
ATOM 636 C CA . PRO A 1 81 ? 22.722 -5.736 -30.692 1.00 65.75 81 PRO A CA 1
ATOM 637 C C . PRO A 1 81 ? 23.311 -6.395 -29.435 1.00 65.75 81 PRO A C 1
ATOM 639 O O . PRO A 1 81 ? 23.413 -5.783 -28.375 1.00 65.75 81 PRO A O 1
ATOM 642 N N . LEU A 1 82 ? 23.746 -7.651 -29.578 1.00 61.47 82 LEU A N 1
ATOM 643 C CA . LEU A 1 82 ? 24.186 -8.549 -28.496 1.00 61.47 82 LEU A CA 1
ATOM 644 C C . LEU A 1 82 ? 25.395 -8.045 -27.668 1.00 61.47 82 LEU A C 1
ATOM 646 O O . LEU A 1 82 ? 25.794 -8.704 -26.713 1.00 61.47 82 LEU A O 1
ATOM 650 N N . SER A 1 83 ? 26.008 -6.915 -28.039 1.00 66.19 83 SER A N 1
ATOM 651 C CA . SER A 1 83 ? 27.241 -6.390 -27.439 1.00 66.19 83 SER A CA 1
ATOM 652 C C . SER A 1 83 ? 27.036 -5.429 -26.260 1.00 66.19 83 SER A C 1
ATOM 654 O O . SER A 1 83 ? 28.023 -4.897 -25.752 1.00 66.19 83 SER A O 1
ATOM 656 N N . GLU A 1 84 ? 25.803 -5.151 -25.827 1.00 65.69 84 GLU A N 1
ATOM 657 C CA . GLU A 1 84 ? 25.561 -4.259 -24.683 1.00 65.69 84 GLU A CA 1
ATOM 658 C C . GLU A 1 84 ? 25.768 -4.940 -23.316 1.00 65.69 84 GLU A C 1
ATOM 660 O O . GLU A 1 84 ? 25.406 -6.093 -23.086 1.00 65.69 84 GLU A O 1
ATOM 665 N N . LYS A 1 85 ? 26.377 -4.186 -22.391 1.00 64.31 85 LYS A N 1
ATOM 666 C CA . LYS A 1 85 ? 26.720 -4.585 -21.017 1.00 64.31 85 LYS A CA 1
ATOM 667 C C . LYS A 1 85 ? 25.477 -4.566 -20.104 1.00 64.31 85 LYS A C 1
ATOM 669 O O . LYS A 1 85 ? 24.639 -3.681 -20.219 1.00 64.31 85 LYS A O 1
ATOM 674 N N . TRP A 1 86 ? 25.391 -5.514 -19.167 1.00 59.31 86 TRP A N 1
ATOM 675 C CA . TRP A 1 86 ? 24.255 -5.727 -18.247 1.00 59.31 86 TRP A CA 1
ATOM 676 C C . TRP A 1 86 ? 24.260 -4.809 -17.004 1.00 59.31 86 TRP A C 1
ATOM 678 O O . TRP A 1 86 ? 25.353 -4.458 -16.544 1.00 59.31 86 TRP A O 1
ATOM 688 N N . PRO A 1 87 ? 23.092 -4.495 -16.387 1.00 66.06 87 PRO A N 1
ATOM 689 C CA . PRO A 1 87 ? 21.711 -4.822 -16.787 1.00 66.06 87 PRO A CA 1
ATOM 690 C C . PRO A 1 87 ? 21.209 -3.946 -17.939 1.00 66.06 87 PRO A C 1
ATOM 692 O O . PRO A 1 87 ? 21.565 -2.771 -18.023 1.00 66.06 87 PRO A O 1
ATOM 695 N N . ARG A 1 88 ? 20.338 -4.487 -18.795 1.00 71.81 88 ARG A N 1
ATOM 696 C CA . ARG A 1 88 ? 19.764 -3.710 -19.899 1.00 71.81 88 ARG A CA 1
ATOM 697 C C . ARG A 1 88 ? 18.646 -2.797 -19.381 1.00 71.81 88 ARG A C 1
ATOM 699 O O . ARG A 1 88 ? 17.953 -3.161 -18.427 1.00 71.81 88 ARG A O 1
ATOM 706 N N . PRO A 1 89 ? 18.357 -1.670 -20.054 1.00 71.94 89 PRO A N 1
ATOM 707 C CA . PRO A 1 89 ? 17.211 -0.820 -19.716 1.00 71.94 89 PRO A CA 1
ATOM 708 C C . PRO A 1 89 ? 15.858 -1.556 -19.722 1.00 71.94 89 PRO A C 1
ATOM 710 O O . PRO A 1 89 ? 14.921 -1.153 -19.029 1.00 71.94 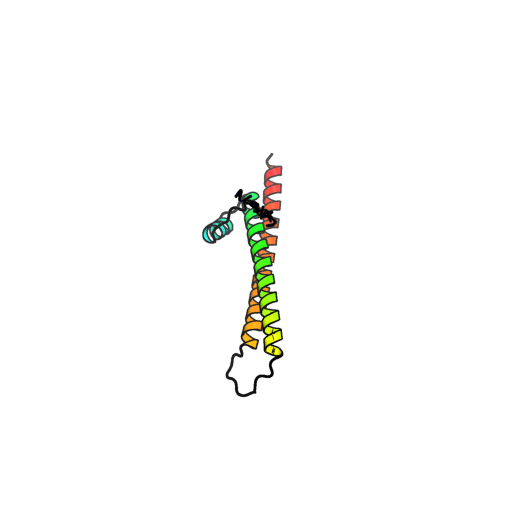89 PRO A O 1
ATOM 713 N N . VAL A 1 90 ? 15.725 -2.636 -20.501 1.00 78.62 90 VAL A N 1
ATOM 714 C CA . VAL A 1 90 ? 14.525 -3.488 -20.485 1.00 78.62 90 VAL A CA 1
ATOM 715 C C . VAL A 1 90 ? 14.408 -4.261 -19.165 1.00 78.62 90 VAL A C 1
ATOM 717 O O . VAL A 1 90 ? 13.322 -4.356 -18.600 1.00 78.62 90 VAL A O 1
ATOM 720 N N . ASP A 1 91 ? 15.524 -4.727 -18.599 1.00 79.31 91 ASP A N 1
ATOM 721 C CA . ASP A 1 91 ? 15.517 -5.492 -17.351 1.00 79.31 91 ASP A CA 1
ATOM 722 C C . ASP A 1 91 ? 15.133 -4.588 -16.164 1.00 79.31 91 ASP A C 1
ATOM 724 O O . ASP A 1 91 ? 14.399 -5.014 -15.274 1.00 79.31 91 ASP A O 1
ATOM 728 N N . SER A 1 92 ? 15.537 -3.308 -16.179 1.00 85.62 92 SER A N 1
ATOM 729 C CA . SER A 1 92 ? 15.155 -2.350 -15.131 1.00 85.62 92 SER A CA 1
ATOM 730 C C . SER A 1 92 ? 13.660 -2.018 -15.122 1.00 85.62 92 SER A C 1
ATOM 732 O O . SER A 1 92 ? 13.091 -1.881 -14.044 1.00 85.62 92 SER A O 1
ATOM 734 N N . ALA A 1 93 ? 13.019 -1.917 -16.294 1.00 88.44 93 ALA A N 1
ATOM 735 C CA . ALA A 1 93 ? 11.583 -1.620 -16.385 1.00 88.44 93 ALA A CA 1
ATOM 736 C C . ALA A 1 93 ? 10.745 -2.778 -15.823 1.00 88.44 93 ALA A C 1
ATOM 738 O O . ALA A 1 93 ? 9.838 -2.568 -15.021 1.00 88.44 93 ALA A O 1
ATOM 739 N N . ARG A 1 94 ? 11.123 -4.023 -16.146 1.00 89.50 94 ARG A N 1
ATOM 740 C CA . ARG A 1 94 ? 10.487 -5.211 -15.561 1.00 89.50 94 ARG A CA 1
ATOM 741 C C . ARG A 1 94 ? 10.638 -5.247 -14.040 1.00 89.50 94 ARG A C 1
ATOM 743 O O . ARG A 1 94 ? 9.665 -5.475 -13.332 1.00 89.50 94 ARG A O 1
ATOM 750 N N . ASN A 1 95 ? 11.840 -4.969 -13.537 1.00 91.69 95 ASN A N 1
ATOM 751 C CA . ASN A 1 95 ? 12.093 -4.963 -12.098 1.00 91.69 95 ASN A CA 1
ATOM 752 C C . ASN A 1 95 ? 11.272 -3.880 -11.370 1.00 91.69 95 ASN A C 1
ATOM 754 O O . ASN A 1 95 ? 10.789 -4.105 -10.261 1.00 91.69 95 ASN A O 1
ATOM 758 N N . LEU A 1 96 ? 11.093 -2.706 -11.990 1.00 94.25 96 LEU A N 1
ATOM 759 C CA . LEU A 1 96 ? 10.257 -1.631 -11.450 1.00 94.25 96 LEU A CA 1
ATOM 760 C C . LEU A 1 96 ? 8.766 -1.974 -11.493 1.00 94.25 96 LEU A C 1
ATOM 762 O O . LEU A 1 96 ? 8.069 -1.705 -10.514 1.00 94.25 96 LEU A O 1
ATOM 766 N N . HIS A 1 97 ? 8.288 -2.604 -12.569 1.00 95.31 97 HIS A N 1
ATOM 767 C CA . HIS A 1 97 ? 6.932 -3.150 -12.630 1.00 95.31 97 HIS A CA 1
ATOM 768 C C . HIS A 1 97 ? 6.677 -4.101 -11.453 1.00 95.31 97 HIS A C 1
ATOM 770 O O . HIS A 1 97 ? 5.746 -3.879 -10.679 1.00 95.31 97 HIS A O 1
ATOM 776 N N . ASP A 1 98 ? 7.538 -5.107 -11.277 1.00 96.06 98 ASP A N 1
ATOM 777 C CA . ASP A 1 98 ? 7.372 -6.130 -10.240 1.00 96.06 98 ASP A CA 1
ATOM 778 C C . ASP A 1 98 ? 7.422 -5.508 -8.835 1.00 96.06 98 ASP A C 1
ATOM 780 O O . ASP A 1 98 ? 6.613 -5.836 -7.964 1.00 96.06 98 ASP A O 1
ATOM 784 N N . TYR A 1 99 ? 8.313 -4.532 -8.629 1.00 97.19 99 TYR A N 1
ATOM 785 C CA . TYR A 1 99 ? 8.360 -3.747 -7.399 1.00 97.19 99 TYR A CA 1
ATOM 786 C C . TYR A 1 99 ? 7.048 -2.996 -7.139 1.00 97.19 99 TYR A C 1
ATOM 788 O O . TYR A 1 99 ? 6.529 -3.025 -6.021 1.00 97.19 99 TYR A O 1
ATOM 796 N N . TYR A 1 100 ? 6.492 -2.312 -8.140 1.00 98.31 100 TYR A N 1
ATOM 797 C CA . TYR A 1 100 ? 5.259 -1.551 -7.959 1.00 98.31 100 TYR A CA 1
ATOM 798 C C . TYR A 1 100 ? 4.029 -2.442 -7.774 1.00 98.31 100 TYR A C 1
ATOM 800 O O . TYR A 1 100 ? 3.186 -2.096 -6.947 1.00 98.31 100 TYR A O 1
ATOM 808 N N . GLU A 1 101 ? 3.942 -3.595 -8.439 1.00 98.44 101 GLU A N 1
ATOM 809 C CA . GLU A 1 101 ? 2.900 -4.595 -8.162 1.00 98.44 101 GLU A CA 1
ATOM 810 C C . GLU 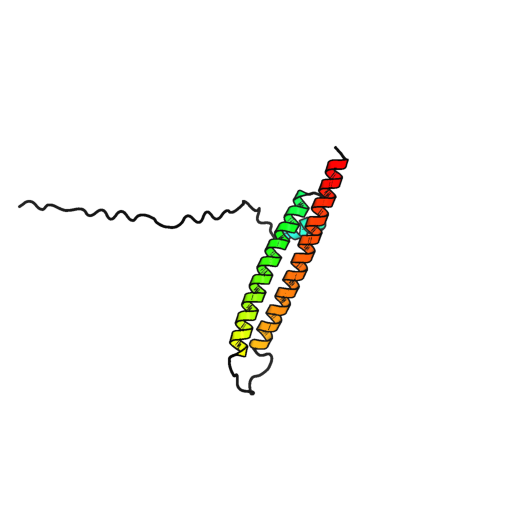A 1 101 ? 2.994 -5.119 -6.723 1.00 98.44 101 GLU A C 1
ATOM 812 O O . GLU A 1 101 ? 1.989 -5.158 -6.011 1.00 98.44 101 GLU A O 1
ATOM 817 N N . TYR A 1 102 ? 4.203 -5.413 -6.239 1.00 98.38 102 TYR A N 1
ATOM 818 C CA . TYR A 1 102 ? 4.411 -5.798 -4.843 1.00 98.38 102 TYR A CA 1
ATOM 819 C C . TYR A 1 102 ? 3.941 -4.699 -3.870 1.00 98.38 102 TYR A C 1
ATOM 821 O O . TYR A 1 102 ? 3.155 -4.959 -2.957 1.00 98.38 102 TYR A O 1
ATOM 829 N N . LYS A 1 103 ? 4.344 -3.438 -4.092 1.00 98.25 103 LYS A N 1
ATOM 830 C CA . LYS A 1 103 ? 3.915 -2.303 -3.250 1.00 98.25 103 LYS A CA 1
ATOM 831 C C . LYS A 1 103 ? 2.407 -2.042 -3.328 1.00 98.25 103 LYS A C 1
ATOM 833 O O . LYS A 1 103 ? 1.828 -1.558 -2.353 1.00 98.25 103 LYS A O 1
ATOM 838 N N . ALA A 1 104 ? 1.785 -2.307 -4.475 1.00 98.31 104 ALA A N 1
ATOM 839 C CA . ALA A 1 104 ? 0.340 -2.243 -4.654 1.00 98.31 104 ALA A CA 1
ATOM 840 C C . ALA A 1 104 ? -0.369 -3.305 -3.802 1.00 98.31 104 ALA A C 1
ATOM 842 O O . ALA A 1 104 ? -1.322 -2.961 -3.103 1.00 98.31 104 ALA A O 1
ATOM 843 N N . GLY A 1 105 ? 0.139 -4.542 -3.801 1.00 98.38 105 GLY A N 1
ATOM 844 C CA . GLY A 1 105 ? -0.346 -5.637 -2.957 1.00 98.38 105 GLY A CA 1
ATOM 845 C C . GLY A 1 105 ? -0.262 -5.312 -1.466 1.00 98.38 105 GLY A C 1
ATOM 846 O O . GLY A 1 105 ? -1.283 -5.335 -0.783 1.00 98.38 105 GLY A O 1
ATOM 847 N N . GLU A 1 106 ? 0.906 -4.880 -0.978 1.00 98.31 106 GLU A N 1
ATOM 848 C CA . GLU A 1 106 ? 1.066 -4.467 0.429 1.00 98.31 106 GLU A CA 1
ATOM 849 C C . GLU A 1 106 ? 0.087 -3.349 0.822 1.00 98.31 106 GLU A C 1
ATOM 851 O O . GLU A 1 106 ? -0.474 -3.344 1.916 1.00 98.31 106 GLU A O 1
ATOM 856 N N . ALA A 1 107 ? -0.135 -2.375 -0.066 1.00 98.00 107 ALA A N 1
ATOM 857 C CA . ALA A 1 107 ? -1.093 -1.308 0.196 1.00 98.00 107 ALA A CA 1
ATOM 858 C C . ALA A 1 107 ? -2.539 -1.832 0.236 1.00 98.00 107 ALA A C 1
ATOM 860 O O . ALA A 1 107 ? -3.316 -1.387 1.077 1.00 98.00 107 ALA A O 1
ATOM 861 N N . ALA A 1 108 ? -2.905 -2.782 -0.626 1.00 98.19 108 ALA A N 1
ATOM 862 C CA . ALA A 1 108 ? -4.229 -3.397 -0.608 1.00 98.19 108 ALA A CA 1
ATOM 863 C C . ALA A 1 108 ? -4.476 -4.195 0.686 1.00 98.19 108 ALA A C 1
ATOM 865 O O . ALA A 1 108 ? -5.549 -4.085 1.281 1.00 98.19 108 ALA A O 1
ATOM 866 N N . GLU A 1 109 ? -3.475 -4.934 1.167 1.00 98.50 109 GLU A N 1
ATOM 867 C CA . GLU A 1 109 ? -3.551 -5.656 2.442 1.00 98.50 109 GLU A CA 1
ATOM 868 C C . GLU A 1 109 ? -3.732 -4.700 3.626 1.00 98.50 109 GLU A C 1
ATOM 870 O O . GLU A 1 109 ? -4.633 -4.883 4.447 1.00 98.50 109 GLU A O 1
ATOM 875 N N . LEU A 1 110 ? -2.933 -3.630 3.687 1.00 97.94 110 LEU A N 1
ATOM 876 C CA . LEU A 1 110 ? -3.025 -2.624 4.749 1.00 97.94 110 LEU A CA 1
ATOM 877 C C . LEU A 1 110 ? -4.346 -1.846 4.706 1.00 97.94 110 LEU A C 1
ATOM 879 O O . LEU A 1 110 ? -4.901 -1.516 5.759 1.00 97.94 110 LEU A O 1
ATOM 883 N N . GLN A 1 111 ? -4.879 -1.581 3.510 1.00 98.06 111 GLN A N 1
ATOM 884 C CA . GLN A 1 111 ? -6.223 -1.032 3.341 1.00 98.06 111 GLN A CA 1
ATOM 885 C C . GLN A 1 111 ? -7.260 -1.976 3.959 1.00 98.06 111 GLN A C 1
ATOM 887 O O . GLN A 1 111 ? -8.041 -1.541 4.802 1.00 98.06 111 GLN A O 1
ATOM 892 N N . ALA A 1 112 ? -7.256 -3.254 3.570 1.00 98.38 112 ALA A N 1
ATOM 893 C CA . ALA A 1 112 ? -8.225 -4.235 4.054 1.00 98.38 112 ALA A CA 1
ATOM 894 C C . ALA A 1 112 ? -8.145 -4.416 5.578 1.00 98.38 112 ALA A C 1
ATOM 896 O O . ALA A 1 112 ? -9.172 -4.435 6.258 1.00 98.38 112 ALA A O 1
ATOM 897 N N . GLN A 1 113 ? -6.929 -4.479 6.127 1.00 98.00 113 GLN A N 1
ATOM 898 C CA . GLN A 1 113 ? -6.706 -4.554 7.568 1.00 98.00 113 GLN A CA 1
ATOM 899 C C . GLN A 1 113 ? -7.265 -3.323 8.291 1.00 98.00 113 GLN A C 1
ATOM 901 O O . GLN A 1 113 ? -7.958 -3.463 9.297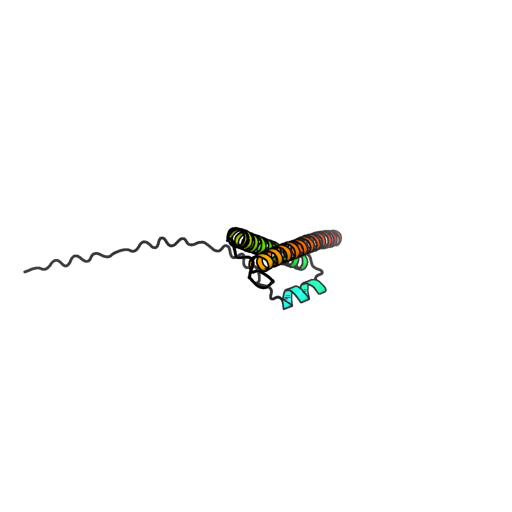 1.00 98.00 113 GLN A O 1
ATOM 906 N N . SER A 1 114 ? -7.001 -2.124 7.769 1.00 97.44 114 SER A N 1
ATOM 907 C CA . SER A 1 114 ? -7.490 -0.877 8.365 1.00 97.44 114 SER A CA 1
ATOM 908 C C . SER A 1 114 ? -9.017 -0.786 8.308 1.00 97.44 114 SER A C 1
ATOM 910 O O . SER A 1 114 ? -9.638 -0.420 9.301 1.00 97.44 114 SER A O 1
ATOM 912 N N . SER A 1 115 ? -9.639 -1.179 7.192 1.00 97.19 115 SER A N 1
ATOM 913 C CA . SER A 1 115 ? -11.102 -1.241 7.072 1.00 97.19 115 SER A CA 1
ATOM 914 C C . SER A 1 115 ? -11.714 -2.196 8.095 1.00 97.19 115 SER A C 1
ATOM 916 O O . SER A 1 115 ? -12.627 -1.807 8.817 1.00 97.19 115 SER A O 1
ATOM 918 N N . LYS A 1 116 ? -11.150 -3.400 8.243 1.00 97.81 116 LYS A N 1
ATOM 919 C CA . LYS A 1 116 ? -11.606 -4.368 9.247 1.00 97.81 116 LYS A CA 1
ATOM 920 C C . LYS A 1 116 ? -11.528 -3.803 10.671 1.00 97.81 116 LYS A C 1
ATOM 922 O O . LYS A 1 116 ? -12.466 -3.958 11.446 1.00 97.81 116 LYS A O 1
ATOM 927 N N . LEU A 1 117 ? -10.435 -3.120 11.015 1.00 97.00 117 LEU A N 1
ATOM 928 C CA . LEU A 1 117 ? -10.282 -2.483 12.328 1.00 97.00 117 LEU A CA 1
ATOM 929 C C . LEU A 1 117 ? -11.282 -1.340 12.549 1.00 97.00 117 LEU A C 1
ATOM 931 O O . LEU A 1 117 ? -11.742 -1.146 13.674 1.00 97.00 117 LEU A O 1
ATOM 935 N N . ALA A 1 118 ? -11.651 -0.604 11.496 1.00 96.88 118 ALA A N 1
ATOM 936 C CA . ALA A 1 118 ? -12.702 0.407 11.575 1.00 96.88 118 ALA A CA 1
ATOM 937 C C . ALA A 1 118 ? -14.060 -0.224 11.928 1.00 96.88 118 ALA A C 1
ATOM 939 O O . ALA A 1 118 ? -14.742 0.271 12.827 1.00 96.88 118 ALA A O 1
ATOM 940 N N . ASP A 1 119 ? -14.408 -1.345 11.293 1.00 96.50 119 ASP A N 1
ATOM 941 C CA . ASP A 1 119 ? -15.653 -2.079 11.558 1.00 96.50 119 ASP A CA 1
ATOM 942 C C . ASP A 1 119 ? -15.675 -2.660 12.985 1.00 96.50 119 ASP A C 1
ATOM 944 O O . ASP A 1 119 ? -16.658 -2.531 13.725 1.00 96.50 119 ASP A O 1
ATOM 948 N N . GLU A 1 120 ? -14.560 -3.244 13.430 1.00 96.00 120 GLU A N 1
ATOM 949 C CA . GLU A 1 120 ? -14.400 -3.746 14.801 1.00 96.00 120 GLU A CA 1
ATOM 950 C C . GLU A 1 120 ? -14.483 -2.624 15.849 1.00 96.00 120 GLU A C 1
ATOM 952 O O . GLU A 1 120 ? -15.062 -2.801 16.922 1.00 96.00 120 GLU A O 1
ATOM 957 N N . ALA A 1 121 ? -13.917 -1.452 15.562 1.00 94.06 121 ALA A N 1
ATOM 958 C CA . ALA A 1 121 ? -14.024 -0.299 16.447 1.00 94.06 121 ALA A CA 1
ATOM 959 C C . ALA A 1 121 ? -15.465 0.234 16.504 1.00 94.06 121 ALA A C 1
ATOM 961 O O . ALA A 1 121 ? -15.943 0.569 17.588 1.00 94.06 121 ALA A O 1
ATOM 962 N N . ALA A 1 122 ? -16.176 0.260 15.372 1.00 93.62 122 ALA A N 1
ATOM 963 C CA . ALA A 1 122 ? -17.550 0.750 15.289 1.00 93.62 122 ALA A CA 1
ATOM 964 C C . ALA A 1 122 ? -18.529 -0.152 16.052 1.00 93.62 122 ALA A C 1
ATOM 966 O O . ALA A 1 122 ? -19.382 0.342 16.791 1.00 93.62 122 ALA A O 1
ATOM 967 N N . THR A 1 123 ? -18.363 -1.471 15.935 1.00 94.44 123 THR A N 1
ATOM 968 C CA . THR A 1 123 ? -19.166 -2.459 16.677 1.00 94.44 123 THR A CA 1
ATOM 969 C C . THR A 1 123 ? -18.939 -2.380 18.188 1.00 94.44 123 THR A C 1
ATOM 971 O O . THR A 1 123 ? -19.893 -2.422 18.963 1.00 94.44 123 THR A O 1
ATOM 974 N N . LYS A 1 124 ? -17.696 -2.182 18.641 1.00 91.75 124 LYS A N 1
ATOM 975 C CA . LYS A 1 124 ? -17.419 -1.929 20.067 1.00 91.75 124 LYS A CA 1
ATOM 976 C C . LYS A 1 124 ? -18.083 -0.638 20.544 1.00 91.75 124 LYS A C 1
ATOM 978 O O . LYS A 1 124 ? -18.677 -0.614 21.619 1.00 91.75 124 LYS A O 1
ATOM 983 N N . GLN A 1 125 ? -18.028 0.421 19.737 1.00 87.94 125 GLN A N 1
ATOM 984 C CA . GLN A 1 125 ? -18.627 1.714 20.071 1.00 87.94 125 GLN A CA 1
ATOM 985 C C . GLN A 1 125 ? -20.152 1.654 20.205 1.00 87.94 125 GLN A C 1
ATOM 987 O O . GLN A 1 125 ? -20.703 2.350 21.057 1.00 87.94 125 GLN A O 1
ATOM 992 N N . SER A 1 126 ? -20.832 0.842 19.389 1.00 89.31 126 SER A N 1
ATOM 993 C CA . SER A 1 126 ? -22.282 0.655 19.498 1.00 89.31 126 SER A CA 1
ATOM 994 C C . SER A 1 126 ? -22.678 -0.195 20.703 1.00 89.31 126 SER A C 1
ATOM 996 O O . SER A 1 126 ? -23.698 0.093 21.309 1.00 89.31 126 SER A O 1
ATOM 998 N N . SER A 1 127 ? -21.866 -1.180 21.100 1.00 88.06 127 SER A N 1
ATOM 999 C CA . SER A 1 127 ? -22.155 -2.034 22.267 1.00 88.06 127 SER A CA 1
ATOM 1000 C C . SER A 1 127 ? -22.036 -1.336 23.630 1.00 88.06 127 SER A C 1
ATOM 1002 O O . SER A 1 127 ? -22.486 -1.874 24.637 1.00 88.06 127 SER A O 1
ATOM 1004 N N . LEU A 1 128 ? -21.405 -0.160 23.670 1.00 80.31 128 LEU A N 1
ATOM 1005 C CA . LEU A 1 128 ? -21.198 0.641 24.882 1.00 80.31 128 LEU A CA 1
ATOM 1006 C C . LEU A 1 128 ? -22.250 1.748 25.074 1.00 80.31 128 LEU A C 1
ATOM 1008 O O . LEU A 1 128 ? -22.158 2.498 26.046 1.00 80.31 128 LEU A O 1
ATOM 1012 N N . ARG A 1 129 ? -23.193 1.895 24.139 1.00 66.19 129 ARG A N 1
ATOM 1013 C CA . ARG A 1 129 ? -24.289 2.872 24.190 1.00 66.19 129 ARG A CA 1
ATOM 1014 C C . ARG A 1 129 ? -25.597 2.187 24.544 1.00 66.19 129 ARG A C 1
ATOM 1016 O O . ARG A 1 129 ? -26.380 2.838 25.264 1.00 66.19 129 ARG A O 1
#

Sequence (129 aa):
MTFAALLITLSSTACGAAEKASGDPRVEYSSAQIRKMVREAHTVQQYTVLADYYAIRHRMFKRKAAEEMHIWAERNAVITPLSEKWPRPVDSARNLHDYYEYKAGEAAELQAQSSKLADEAATKQSSLR